Protein AF-A0A4Y2BQG8-F1 (afdb_monomer_lite)

Sequence (155 aa):
MKEIEHTIVYLDLRNIGIGNIEILVNQFVYLKDYLEKNNINQNCEATMKLSVEEKWLKFFADTKHIDQKSCPTKLCEYEFAIPAHNANVERIFSLMSTQWSDERNRLSVETTEAILICRYNFKMTCAQFYNYLKEENDIIKKVKSPLKYDWAKRD

Radius of gyration: 23.07 Å; chains: 1; bounding box: 56×39×55 Å

Secondary structure (DSSP, 8-state):
-HHHHHHHHHHHHTT-----HHHHHHHHHHHHHHHHHHHHHS-HHHHHTS-HHHHHHHHHHH---GGGTHHHHHHHHHHHHS-SSTHHHHHHHHHHHHHSBTTB----HHHHHHHHHHHHH--S-HHHHHHHHHH-HHHHHHHHSGGGGGGGG--

pLDDT: mean 79.95, std 9.47, range [47.41, 90.69]

InterPro domains:
  IPR012337 Ribonuclease H-like superfamily [SSF53098] (75-124)

Foldseek 3Di:
DVVVVVVCVVCVVVVLCQDDPVLVVQLVVVVVVVVVVCCVPDPNVVVVPDDPVRNVVVVVVVDDDCSNCVNVVSVCVVVVVDPPDCVLVVVLVVLLCVQDDPVDDPDDPVRSVVVSVCCSPPVDDPVVVVVVCVVPVVVVCVVVDPVVCVVVVPD

Organism: Araneus ventricosus (NCBI:txid182803)

Structure (mmCIF, N/CA/C/O backbone):
data_AF-A0A4Y2BQG8-F1
#
_entry.id   AF-A0A4Y2BQG8-F1
#
loop_
_atom_site.group_PDB
_atom_site.id
_atom_site.type_symbol
_atom_site.label_atom_id
_atom_site.label_alt_id
_atom_site.label_comp_id
_atom_site.label_asym_id
_atom_site.label_entity_id
_atom_site.label_seq_id
_atom_site.pdbx_PDB_ins_code
_atom_site.Cartn_x
_atom_site.Cartn_y
_atom_site.Cartn_z
_atom_site.occupancy
_atom_site.B_iso_or_equiv
_atom_site.auth_seq_id
_atom_site.auth_comp_id
_atom_site.auth_asym_id
_atom_site.auth_atom_id
_atom_site.pdbx_PDB_model_num
ATOM 1 N N . MET A 1 1 ? 22.500 -15.851 -13.443 1.00 60.12 1 MET A N 1
ATOM 2 C CA . MET A 1 1 ? 21.461 -16.491 -14.283 1.00 60.12 1 MET A CA 1
ATOM 3 C C . MET A 1 1 ? 20.656 -17.504 -13.470 1.00 60.12 1 MET A C 1
ATOM 5 O O . MET A 1 1 ? 19.482 -17.242 -13.267 1.00 60.12 1 MET A O 1
ATOM 9 N N . LYS A 1 2 ? 21.281 -18.530 -12.864 1.00 66.00 2 LYS A N 1
ATOM 10 C CA . LYS A 1 2 ? 20.600 -19.518 -11.990 1.00 66.00 2 LYS A CA 1
ATOM 11 C C . LYS A 1 2 ? 19.734 -18.928 -10.860 1.00 66.00 2 LYS A C 1
ATOM 13 O O . LYS A 1 2 ? 18.628 -19.391 -10.628 1.00 66.00 2 LYS A O 1
ATOM 18 N N . GLU A 1 3 ? 20.201 -17.882 -10.175 1.00 71.38 3 GLU A N 1
ATOM 19 C CA . GLU A 1 3 ? 19.431 -17.232 -9.093 1.00 71.38 3 GLU A CA 1
ATOM 20 C C . GLU A 1 3 ? 18.154 -16.533 -9.595 1.00 71.38 3 GLU A C 1
ATOM 22 O O . GLU A 1 3 ? 17.120 -16.546 -8.927 1.00 71.38 3 GLU A O 1
ATOM 27 N N . ILE A 1 4 ? 18.207 -15.967 -10.805 1.00 71.25 4 ILE A N 1
ATOM 28 C CA . ILE A 1 4 ? 17.064 -15.304 -11.444 1.00 71.25 4 ILE A CA 1
ATOM 29 C C . ILE A 1 4 ? 16.039 -16.360 -11.863 1.00 71.25 4 ILE A C 1
ATOM 31 O O . ILE A 1 4 ? 14.855 -16.198 -11.597 1.00 71.25 4 ILE A O 1
ATOM 35 N N . GLU A 1 5 ? 16.494 -17.476 -12.435 1.00 73.69 5 GLU A N 1
ATOM 36 C CA . GLU A 1 5 ? 15.633 -18.613 -12.781 1.00 73.69 5 GLU A CA 1
ATOM 37 C C . GLU A 1 5 ? 14.917 -19.178 -11.547 1.00 73.69 5 GLU A C 1
ATOM 39 O O . GLU A 1 5 ? 13.709 -19.387 -11.584 1.00 73.69 5 GLU A O 1
ATOM 44 N N . HIS A 1 6 ? 15.624 -19.347 -10.425 1.00 80.50 6 HIS A N 1
ATOM 45 C CA . HIS A 1 6 ? 15.015 -19.793 -9.166 1.00 80.50 6 HIS A CA 1
ATOM 46 C C . HIS A 1 6 ? 13.946 -18.818 -8.659 1.00 80.50 6 HIS A C 1
ATOM 48 O O . HIS A 1 6 ? 12.900 -19.244 -8.172 1.00 80.50 6 HIS A O 1
ATOM 54 N N . THR A 1 7 ? 14.193 -17.513 -8.790 1.00 78.31 7 THR A N 1
ATOM 55 C CA . THR A 1 7 ? 13.241 -16.471 -8.383 1.00 78.31 7 THR A CA 1
ATOM 56 C C . THR A 1 7 ? 11.993 -16.481 -9.263 1.00 78.31 7 THR A C 1
ATOM 58 O O . THR A 1 7 ? 10.883 -16.373 -8.751 1.00 78.31 7 THR A O 1
ATOM 61 N N . ILE A 1 8 ? 12.152 -16.671 -10.573 1.00 77.06 8 ILE A N 1
ATOM 62 C CA . ILE A 1 8 ? 11.026 -16.768 -11.511 1.00 77.06 8 ILE A CA 1
ATOM 63 C C . ILE A 1 8 ? 10.178 -18.001 -11.194 1.00 77.06 8 ILE A C 1
ATOM 65 O O . ILE A 1 8 ? 8.973 -17.869 -11.005 1.00 77.06 8 ILE A O 1
ATOM 69 N N . VAL A 1 9 ? 10.808 -19.167 -11.016 1.00 81.31 9 VAL A N 1
ATOM 70 C CA . VAL A 1 9 ? 10.106 -20.400 -10.619 1.00 81.31 9 VAL A CA 1
ATOM 71 C C . VAL A 1 9 ? 9.351 -20.206 -9.302 1.00 81.31 9 VAL A C 1
ATOM 73 O O . VAL A 1 9 ? 8.205 -20.629 -9.169 1.00 81.31 9 VAL A O 1
ATOM 76 N N . TYR A 1 10 ? 9.966 -19.537 -8.326 1.00 83.44 10 TYR A N 1
ATOM 77 C CA . TYR A 1 10 ? 9.323 -19.229 -7.050 1.00 83.44 10 TYR A CA 1
ATOM 78 C C . TYR A 1 10 ? 8.078 -18.338 -7.204 1.00 83.44 10 TYR A C 1
ATOM 80 O O . TYR A 1 10 ? 7.078 -18.555 -6.518 1.00 83.44 10 TYR A O 1
ATOM 88 N N . LEU A 1 11 ? 8.121 -17.347 -8.096 1.00 83.00 11 LEU A N 1
ATOM 89 C CA . LEU A 1 11 ? 7.011 -16.421 -8.336 1.00 83.00 11 LEU A CA 1
ATOM 90 C C . LEU A 1 11 ? 5.882 -17.085 -9.138 1.00 83.00 11 LEU A C 1
ATOM 92 O O . LEU A 1 11 ? 4.711 -16.918 -8.786 1.00 83.00 11 LEU A O 1
ATOM 96 N N . ASP A 1 12 ? 6.222 -17.938 -10.104 1.00 82.69 12 ASP A N 1
ATOM 97 C CA . ASP A 1 12 ? 5.254 -18.753 -10.845 1.00 82.69 12 ASP A CA 1
ATOM 98 C C . ASP A 1 12 ? 4.490 -19.712 -9.924 1.00 82.69 12 ASP A C 1
ATOM 100 O O . ASP A 1 12 ? 3.265 -19.817 -10.015 1.00 82.69 12 ASP A O 1
ATOM 104 N N . LEU A 1 13 ? 5.173 -20.345 -8.960 1.00 85.00 13 LEU A N 1
ATOM 105 C CA . LEU A 1 13 ? 4.527 -21.185 -7.941 1.00 85.00 13 LEU A CA 1
ATOM 106 C C . LEU A 1 13 ? 3.498 -20.421 -7.093 1.00 85.00 13 LEU A C 1
ATOM 108 O O . LEU A 1 13 ? 2.570 -21.025 -6.555 1.00 85.00 13 LEU A O 1
ATOM 112 N N . ARG A 1 14 ? 3.643 -19.098 -6.965 1.00 82.81 14 ARG A N 1
ATOM 113 C CA . ARG A 1 14 ? 2.705 -18.218 -6.248 1.00 82.81 14 ARG A CA 1
ATOM 114 C C . ARG A 1 14 ? 1.669 -17.573 -7.164 1.00 82.81 14 ARG A C 1
ATOM 116 O O . ARG A 1 14 ? 0.964 -16.665 -6.732 1.00 82.81 14 ARG A O 1
ATOM 123 N N . ASN A 1 15 ? 1.559 -18.051 -8.404 1.00 81.88 15 ASN A N 1
ATOM 124 C CA . ASN A 1 15 ? 0.659 -17.528 -9.427 1.00 81.88 15 ASN A CA 1
ATOM 125 C C . ASN A 1 15 ? 0.932 -16.051 -9.780 1.00 81.88 15 ASN A C 1
ATOM 127 O O . ASN A 1 15 ? 0.064 -15.344 -10.296 1.00 81.88 15 ASN A O 1
ATOM 131 N N . ILE A 1 16 ? 2.153 -15.575 -9.517 1.00 78.38 16 ILE A N 1
ATOM 132 C CA . ILE A 1 16 ? 2.631 -14.261 -9.940 1.00 78.38 16 ILE A CA 1
ATOM 133 C C . ILE A 1 16 ? 3.267 -14.494 -11.301 1.00 78.38 16 ILE A C 1
ATOM 135 O O . ILE A 1 16 ? 4.471 -14.683 -11.407 1.00 78.38 16 ILE A O 1
ATOM 139 N N . GLY A 1 17 ? 2.423 -14.557 -12.335 1.00 74.06 17 GLY A N 1
ATOM 140 C CA . GLY A 1 17 ? 2.842 -14.874 -13.701 1.00 74.06 17 GLY A CA 1
ATOM 141 C C . GLY A 1 17 ? 3.716 -13.774 -14.295 1.00 74.06 17 GLY A C 1
ATOM 142 O O . GLY A 1 17 ? 3.234 -12.901 -15.031 1.00 74.06 17 GLY A O 1
ATOM 143 N N . ILE A 1 18 ? 4.995 -13.783 -13.948 1.00 71.06 18 ILE A N 1
ATOM 144 C CA . ILE A 1 18 ? 6.028 -13.008 -14.618 1.00 71.06 18 ILE A CA 1
ATOM 145 C C . ILE A 1 18 ? 6.240 -13.734 -15.939 1.00 71.06 18 ILE A C 1
ATOM 147 O O . ILE A 1 18 ? 6.506 -14.926 -15.947 1.00 71.06 18 ILE A O 1
ATOM 151 N N . GLY A 1 19 ? 5.984 -13.056 -17.059 1.00 65.31 19 GLY A N 1
ATOM 152 C CA . GLY A 1 19 ? 6.030 -13.689 -18.378 1.00 65.31 19 GLY A CA 1
ATOM 153 C C . GLY A 1 19 ? 7.392 -14.321 -18.702 1.00 65.31 19 GLY A C 1
ATOM 154 O O . GLY A 1 19 ? 8.316 -14.318 -17.895 1.00 65.31 19 GLY A O 1
ATOM 155 N N . ASN A 1 20 ? 7.533 -14.826 -19.929 1.00 73.19 20 ASN A N 1
ATOM 156 C CA . ASN A 1 20 ? 8.782 -15.419 -20.419 1.00 73.19 20 ASN A CA 1
ATOM 157 C C . ASN A 1 20 ? 10.015 -14.553 -20.059 1.00 73.19 20 ASN A C 1
ATOM 159 O O . ASN A 1 20 ? 9.967 -13.327 -20.178 1.00 73.19 20 ASN A O 1
ATOM 163 N N . ILE A 1 21 ? 11.117 -15.201 -19.659 1.00 76.88 21 ILE A N 1
ATOM 164 C CA . ILE A 1 21 ? 12.421 -14.602 -19.320 1.00 76.88 21 ILE A CA 1
ATOM 165 C C . ILE A 1 21 ? 12.834 -13.528 -20.335 1.00 76.88 21 ILE A C 1
ATOM 167 O O . ILE A 1 21 ? 13.357 -12.487 -19.951 1.00 76.88 21 ILE A O 1
ATOM 171 N N . GLU A 1 22 ? 12.563 -13.745 -21.620 1.00 81.25 22 GLU A N 1
ATOM 172 C CA . GLU A 1 22 ? 12.857 -12.776 -22.678 1.00 81.25 22 GLU A CA 1
ATOM 173 C C . GLU A 1 22 ? 12.140 -11.429 -22.475 1.00 81.25 22 GLU A C 1
ATOM 175 O O . GLU A 1 22 ? 12.756 -10.367 -22.561 1.00 81.25 22 GLU A O 1
ATOM 180 N N . ILE A 1 23 ? 10.850 -11.462 -22.129 1.00 82.00 23 ILE A N 1
ATOM 181 C CA . ILE A 1 23 ? 10.051 -10.263 -21.842 1.00 82.00 23 ILE A CA 1
ATOM 182 C C . ILE A 1 23 ? 10.615 -9.554 -20.611 1.00 82.00 23 ILE A C 1
ATOM 184 O O . ILE A 1 23 ? 10.793 -8.337 -20.626 1.00 82.00 23 ILE A O 1
ATOM 188 N N . LEU A 1 24 ? 10.939 -10.319 -19.565 1.00 82.44 24 LEU A N 1
ATOM 189 C CA . LEU A 1 24 ? 11.516 -9.787 -18.334 1.00 82.44 24 LEU A CA 1
ATOM 190 C C . LEU A 1 24 ? 12.829 -9.044 -18.613 1.00 82.44 24 LEU A C 1
ATOM 192 O O . LEU A 1 24 ? 12.993 -7.900 -18.191 1.00 82.44 24 LEU A O 1
ATOM 196 N N . VAL A 1 25 ? 13.744 -9.671 -19.356 1.00 84.94 25 VAL A N 1
ATOM 197 C CA . VAL A 1 25 ? 15.038 -9.079 -19.716 1.00 84.94 25 VAL A CA 1
ATOM 198 C C . VAL A 1 25 ? 14.842 -7.802 -20.531 1.00 84.94 25 VAL A C 1
ATOM 200 O O . VAL A 1 25 ? 15.445 -6.783 -20.199 1.00 84.94 25 VAL A O 1
ATOM 203 N N . ASN A 1 26 ? 13.959 -7.811 -21.532 1.00 88.12 26 ASN A N 1
ATOM 204 C CA . ASN A 1 26 ? 13.685 -6.629 -22.354 1.00 88.12 26 ASN A CA 1
ATOM 205 C C . ASN A 1 26 ? 13.142 -5.454 -21.525 1.00 88.12 26 ASN A C 1
ATOM 207 O O . ASN A 1 26 ? 13.584 -4.316 -21.691 1.00 88.12 26 ASN A O 1
ATOM 211 N N . GLN A 1 27 ? 12.226 -5.721 -20.593 1.00 88.44 27 GLN A N 1
ATOM 212 C CA . GLN A 1 27 ? 11.685 -4.689 -19.705 1.00 88.44 27 GLN A CA 1
ATOM 213 C C . GLN A 1 27 ? 12.730 -4.168 -18.711 1.00 88.44 27 GLN A C 1
ATOM 215 O O . GLN A 1 27 ? 12.761 -2.971 -18.425 1.00 88.44 27 GLN A O 1
ATOM 220 N N . PHE A 1 28 ? 13.632 -5.024 -18.221 1.00 87.19 28 PHE A N 1
ATOM 221 C CA . PHE A 1 28 ? 14.751 -4.584 -17.384 1.00 87.19 28 PHE A CA 1
ATOM 222 C C . PHE A 1 28 ? 15.755 -3.718 -18.143 1.00 87.19 28 PHE A C 1
ATOM 224 O O . PHE A 1 28 ? 16.232 -2.727 -17.591 1.00 87.19 28 PHE A O 1
ATOM 231 N N . VAL A 1 29 ? 16.062 -4.055 -19.399 1.00 89.31 29 VAL A N 1
ATOM 232 C CA . VAL A 1 29 ? 16.901 -3.210 -20.261 1.00 89.31 29 VAL A CA 1
ATOM 233 C C . VAL A 1 29 ? 16.245 -1.843 -20.444 1.00 89.31 29 VAL A C 1
ATOM 235 O O . VAL A 1 29 ? 16.892 -0.823 -20.226 1.00 89.31 29 VAL A O 1
ATOM 238 N N . TYR A 1 30 ? 14.940 -1.808 -20.722 1.00 90.19 30 TYR A N 1
ATOM 239 C CA . TYR A 1 30 ? 14.195 -0.554 -20.825 1.00 90.19 30 TYR A CA 1
ATOM 240 C C . TYR A 1 30 ? 14.246 0.275 -19.533 1.00 90.19 30 TYR A C 1
ATOM 242 O O . TYR A 1 30 ? 14.498 1.480 -19.578 1.00 90.19 30 TYR A O 1
ATOM 250 N N . LEU A 1 31 ? 14.035 -0.359 -18.375 1.00 88.56 31 LEU A N 1
ATOM 251 C CA . LEU A 1 31 ? 14.140 0.301 -17.075 1.00 88.56 31 LEU A CA 1
ATOM 252 C C . LEU A 1 31 ? 15.540 0.890 -16.864 1.00 88.56 31 LEU A C 1
ATOM 254 O O . LEU A 1 31 ? 15.666 2.030 -16.420 1.00 88.56 31 LEU A O 1
ATOM 258 N N . LYS A 1 32 ? 16.591 0.139 -17.203 1.00 88.50 32 LYS A N 1
ATOM 259 C CA . LYS A 1 32 ? 17.974 0.609 -17.101 1.00 88.50 32 LYS A CA 1
ATOM 260 C C . LYS A 1 32 ? 18.204 1.843 -17.977 1.00 88.50 32 LYS A C 1
ATOM 262 O O . LYS A 1 32 ? 18.659 2.863 -17.465 1.00 88.50 32 LYS A O 1
ATOM 267 N N . ASP A 1 33 ? 17.803 1.788 -19.245 1.00 89.31 33 ASP A N 1
ATOM 268 C CA . ASP A 1 33 ? 17.913 2.916 -20.176 1.00 89.31 33 ASP A CA 1
ATOM 269 C C . ASP A 1 33 ? 17.133 4.142 -19.681 1.00 89.31 33 ASP A C 1
ATOM 271 O O . ASP A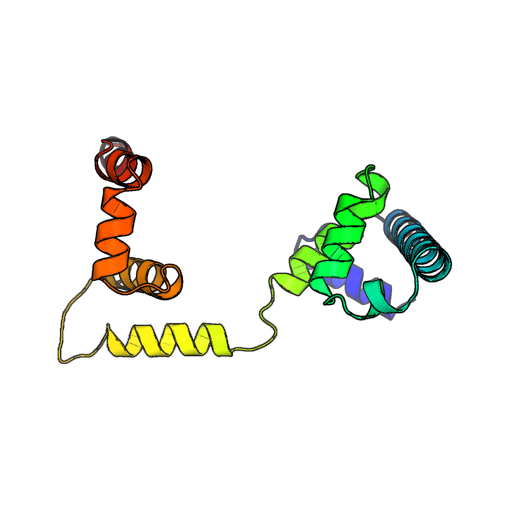 1 33 ? 17.579 5.283 -19.817 1.00 89.31 33 ASP A O 1
ATOM 275 N N . TYR A 1 34 ? 15.950 3.923 -19.102 1.00 87.75 34 TYR A N 1
ATOM 276 C CA . TYR A 1 34 ? 15.138 4.978 -18.504 1.00 87.75 34 TYR A CA 1
ATOM 277 C C . TYR A 1 34 ? 15.857 5.643 -17.323 1.00 87.75 34 TYR A C 1
ATOM 279 O O . TYR A 1 34 ? 15.879 6.874 -17.232 1.00 87.75 34 TYR A O 1
ATOM 287 N N . LEU A 1 35 ? 16.460 4.854 -16.430 1.00 84.69 35 LEU A N 1
ATOM 288 C CA . LEU A 1 35 ? 17.202 5.371 -15.279 1.00 84.69 35 LEU A CA 1
ATOM 289 C C . LEU A 1 35 ? 18.442 6.155 -15.720 1.00 84.69 35 LEU A C 1
ATOM 291 O O . LEU A 1 35 ? 18.688 7.245 -15.206 1.00 84.69 35 LEU A O 1
ATOM 295 N N . GLU A 1 36 ? 19.182 5.655 -16.709 1.00 84.62 36 GLU A N 1
ATOM 296 C CA . GLU A 1 36 ? 20.345 6.346 -17.273 1.00 84.62 36 GLU A CA 1
ATOM 297 C C . GLU A 1 36 ? 19.952 7.690 -17.904 1.00 84.62 36 GLU A C 1
ATOM 299 O O . GLU A 1 36 ? 20.553 8.719 -17.592 1.00 84.62 36 GLU A O 1
ATOM 304 N N . LYS A 1 37 ? 18.877 7.729 -18.702 1.00 82.25 37 LYS A N 1
ATOM 305 C CA . LYS A 1 37 ? 18.359 8.975 -19.297 1.00 82.25 37 LYS A CA 1
ATOM 306 C C . LYS A 1 37 ? 17.899 9.986 -18.246 1.00 82.25 37 LYS A C 1
ATOM 308 O O . LYS A 1 37 ? 18.145 11.181 -18.400 1.00 82.25 37 LYS A O 1
ATOM 313 N N . ASN A 1 38 ? 17.241 9.533 -17.179 1.00 74.94 38 ASN A N 1
ATOM 314 C CA . ASN A 1 38 ? 16.799 10.420 -16.099 1.00 74.94 38 ASN A CA 1
ATOM 315 C C . ASN A 1 38 ? 17.968 10.957 -15.265 1.00 74.94 38 ASN A C 1
ATOM 317 O O . ASN A 1 38 ? 17.924 12.114 -14.854 1.00 74.94 38 ASN A O 1
ATOM 321 N N . ASN A 1 39 ? 19.023 10.165 -15.064 1.00 69.00 39 ASN A N 1
ATOM 322 C CA . ASN A 1 39 ? 20.233 10.614 -14.370 1.00 69.00 39 ASN A CA 1
ATOM 323 C C . ASN A 1 39 ? 21.021 11.670 -15.164 1.00 69.00 39 ASN A C 1
ATOM 325 O O . ASN A 1 39 ? 21.698 12.494 -14.559 1.00 69.00 39 ASN A O 1
ATOM 329 N N . ILE A 1 40 ? 20.929 11.661 -16.498 1.00 61.44 40 ILE A N 1
ATOM 330 C CA . ILE A 1 40 ? 21.611 12.627 -17.375 1.00 61.44 40 ILE A CA 1
ATOM 331 C C . ILE A 1 40 ? 20.800 13.929 -17.531 1.00 61.44 40 ILE A C 1
ATOM 333 O O . ILE A 1 40 ? 21.379 15.011 -17.587 1.00 61.44 40 ILE A O 1
ATOM 337 N N . ASN A 1 41 ? 19.466 13.841 -17.595 1.00 58.81 41 ASN A N 1
ATOM 338 C CA . ASN A 1 41 ? 18.601 14.968 -17.977 1.00 58.81 41 ASN A CA 1
ATOM 339 C C . ASN A 1 41 ? 18.019 15.776 -16.802 1.00 58.81 41 ASN A C 1
ATOM 341 O O . ASN A 1 41 ? 17.533 16.887 -17.014 1.00 58.81 41 ASN A O 1
ATOM 345 N N . GLN A 1 42 ? 18.023 15.246 -15.576 1.00 55.69 42 GLN A N 1
ATOM 346 C CA . GLN A 1 42 ? 17.589 15.974 -14.379 1.00 55.69 42 GLN A CA 1
ATOM 347 C C . GLN A 1 42 ? 18.798 16.344 -13.529 1.00 55.69 42 GLN A C 1
ATOM 349 O O . GLN A 1 42 ? 19.634 15.495 -13.237 1.00 55.69 42 GLN A O 1
ATOM 354 N N . ASN A 1 43 ? 18.854 17.613 -13.108 1.00 52.81 43 ASN A N 1
ATOM 355 C CA . ASN A 1 43 ? 19.760 18.090 -12.069 1.00 52.81 43 ASN A CA 1
ATOM 356 C C . ASN A 1 43 ? 19.715 17.085 -10.902 1.00 52.81 43 ASN A C 1
ATOM 358 O O . ASN A 1 43 ? 18.679 16.935 -10.248 1.00 52.81 43 ASN A O 1
ATOM 362 N N . CYS A 1 44 ? 20.803 16.333 -10.739 1.00 55.28 44 CYS A N 1
ATOM 363 C CA . CYS A 1 44 ? 20.893 15.055 -10.026 1.00 55.28 44 CYS A CA 1
ATOM 364 C C . CYS A 1 44 ? 20.398 15.096 -8.568 1.00 55.28 44 CYS A C 1
ATOM 366 O O . CYS A 1 44 ? 20.041 14.066 -7.998 1.00 55.28 44 CYS A O 1
ATOM 368 N N . GLU A 1 45 ? 20.291 16.287 -7.980 1.00 55.94 45 GLU A N 1
ATOM 369 C CA . GLU A 1 45 ? 19.749 16.512 -6.642 1.00 55.94 45 GLU A CA 1
ATOM 370 C C . GLU A 1 45 ? 18.249 16.222 -6.487 1.00 55.94 45 GLU A C 1
ATOM 372 O O . GLU A 1 45 ? 17.832 15.798 -5.409 1.00 55.94 45 GLU A O 1
ATOM 377 N N . ALA A 1 46 ? 17.415 16.465 -7.504 1.00 61.53 46 ALA A N 1
ATOM 378 C CA . ALA A 1 46 ? 15.958 16.358 -7.346 1.00 61.53 46 ALA A CA 1
ATOM 379 C C . ALA A 1 46 ? 15.471 14.898 -7.363 1.00 61.53 46 ALA A C 1
ATOM 381 O O . ALA A 1 46 ? 14.582 14.526 -6.603 1.00 61.53 46 ALA A O 1
ATOM 382 N N . THR A 1 47 ? 16.078 14.051 -8.196 1.00 58.31 47 THR A N 1
ATOM 383 C CA . THR A 1 47 ? 15.766 12.617 -8.310 1.00 58.31 47 THR A CA 1
ATOM 384 C C . THR A 1 47 ? 16.433 11.762 -7.242 1.00 58.31 47 THR A C 1
ATOM 386 O O . THR A 1 47 ? 15.860 10.749 -6.838 1.00 58.31 47 THR A O 1
ATOM 389 N N . MET A 1 48 ? 17.610 12.154 -6.741 1.00 63.38 48 MET A N 1
ATOM 390 C CA . MET A 1 48 ? 18.258 11.449 -5.628 1.00 63.38 48 MET A CA 1
ATOM 391 C C . MET A 1 48 ? 17.475 11.561 -4.316 1.00 63.38 48 MET A C 1
ATOM 393 O O . MET A 1 48 ? 17.516 10.621 -3.525 1.00 63.38 48 MET A O 1
ATOM 397 N N . LYS A 1 49 ? 16.733 12.659 -4.110 1.00 73.25 49 LYS A N 1
ATOM 398 C CA . LYS A 1 49 ? 15.926 12.901 -2.900 1.00 73.25 49 LYS A CA 1
ATOM 399 C C . LYS A 1 49 ? 14.624 12.097 -2.832 1.00 73.25 49 LYS A C 1
ATOM 401 O O . LYS A 1 49 ? 14.032 12.041 -1.761 1.00 73.25 49 LYS A O 1
ATOM 406 N N . LEU A 1 50 ? 14.190 11.487 -3.936 1.00 77.00 50 LEU A N 1
ATOM 407 C CA . LEU A 1 50 ? 12.967 10.685 -3.965 1.00 77.00 50 LEU A CA 1
ATOM 408 C C . LEU A 1 50 ? 13.154 9.351 -3.234 1.00 77.00 50 LEU A C 1
ATOM 410 O O . LEU A 1 50 ? 14.200 8.696 -3.361 1.00 77.00 50 LEU A O 1
ATOM 414 N N . SER A 1 51 ? 12.109 8.923 -2.531 1.00 83.12 51 SER A N 1
ATOM 415 C CA . SER A 1 51 ? 12.011 7.587 -1.952 1.00 83.12 51 SER A CA 1
ATOM 416 C C . SER A 1 51 ? 12.016 6.507 -3.047 1.00 83.12 51 SER A C 1
ATOM 418 O O . SER A 1 51 ? 11.856 6.787 -4.241 1.00 83.12 51 SER A O 1
ATOM 420 N N . VAL A 1 52 ? 12.245 5.246 -2.670 1.00 81.94 52 VAL A N 1
ATOM 421 C CA . VAL A 1 52 ? 12.240 4.130 -3.636 1.00 81.94 52 VAL A CA 1
ATOM 422 C C . VAL A 1 52 ? 10.853 3.977 -4.268 1.00 81.94 52 VAL A C 1
ATOM 424 O O . VAL A 1 52 ? 10.741 3.773 -5.475 1.00 81.94 52 VAL A O 1
ATOM 427 N N . GLU A 1 53 ? 9.802 4.152 -3.473 1.00 83.88 53 GLU A N 1
ATOM 428 C CA . GLU A 1 53 ? 8.404 4.117 -3.899 1.00 83.88 53 GLU A CA 1
ATOM 429 C C . GLU A 1 53 ? 8.112 5.223 -4.919 1.00 83.88 53 GLU A C 1
ATOM 431 O O . GLU A 1 53 ? 7.560 4.959 -5.986 1.00 83.88 53 GLU A O 1
ATOM 436 N N . GLU A 1 54 ? 8.546 6.455 -4.643 1.00 85.25 54 GLU A N 1
ATOM 437 C CA . GLU A 1 54 ? 8.366 7.595 -5.547 1.00 85.25 54 GLU A CA 1
ATOM 438 C C . GLU A 1 54 ? 9.082 7.393 -6.890 1.00 85.25 54 GLU A C 1
ATOM 440 O O . GLU A 1 54 ? 8.557 7.765 -7.942 1.00 85.25 54 GLU A O 1
ATOM 445 N N . LYS A 1 55 ? 10.258 6.754 -6.882 1.00 85.81 55 LYS A N 1
ATOM 446 C CA . LYS A 1 55 ? 10.998 6.413 -8.108 1.00 85.81 55 LYS A CA 1
ATOM 447 C C . LYS A 1 55 ? 10.234 5.410 -8.972 1.00 85.81 55 LYS A C 1
ATOM 449 O O . LYS A 1 55 ? 10.133 5.614 -10.184 1.00 85.81 55 LYS A O 1
ATOM 454 N N . TRP A 1 56 ? 9.664 4.370 -8.363 1.00 89.25 56 TRP A N 1
ATOM 455 C CA . TRP A 1 56 ? 8.823 3.400 -9.067 1.00 89.25 56 TRP A CA 1
ATOM 456 C C . TRP A 1 56 ? 7.542 4.035 -9.607 1.00 89.25 56 TRP A C 1
ATOM 458 O O . TRP A 1 56 ? 7.216 3.842 -10.777 1.00 89.25 56 TRP A O 1
ATOM 468 N N . LEU A 1 57 ? 6.858 4.855 -8.802 1.00 88.62 57 LEU A N 1
ATOM 469 C CA . LEU A 1 57 ? 5.660 5.580 -9.233 1.00 88.62 57 LEU A CA 1
ATOM 470 C C . LEU A 1 57 ? 5.944 6.476 -10.440 1.00 88.62 57 LEU A C 1
ATOM 472 O O . LEU A 1 57 ? 5.178 6.465 -11.403 1.00 88.62 57 LEU A O 1
ATOM 476 N N . LYS A 1 58 ? 7.069 7.198 -10.427 1.00 87.25 58 LYS A N 1
ATOM 477 C CA . LYS A 1 58 ? 7.495 8.027 -11.557 1.00 87.25 58 LYS A CA 1
ATOM 478 C C . LYS A 1 58 ? 7.749 7.190 -12.810 1.00 87.25 58 LYS A C 1
ATOM 480 O O . LYS A 1 58 ? 7.202 7.499 -13.862 1.00 87.25 58 LYS A O 1
ATOM 485 N N . PHE A 1 59 ? 8.505 6.096 -12.694 1.00 88.62 59 PHE A N 1
ATOM 486 C CA . PHE A 1 59 ? 8.731 5.173 -13.812 1.00 88.62 59 PHE A CA 1
ATOM 487 C C . PHE A 1 59 ? 7.415 4.641 -14.399 1.00 88.62 59 PHE A C 1
ATOM 489 O O . PHE A 1 59 ? 7.237 4.634 -15.619 1.00 88.62 59 PHE A O 1
ATOM 496 N N . PHE A 1 60 ? 6.469 4.231 -13.552 1.00 89.81 60 PHE A N 1
ATOM 497 C CA . PHE A 1 60 ? 5.181 3.708 -14.006 1.00 89.81 60 PHE A CA 1
ATOM 498 C C . PHE A 1 60 ? 4.274 4.770 -14.630 1.00 89.81 60 PHE A C 1
ATOM 500 O O . PHE A 1 60 ? 3.492 4.423 -15.521 1.00 89.81 60 PHE A O 1
ATOM 507 N N . ALA A 1 61 ? 4.371 6.024 -14.183 1.00 87.94 61 ALA A N 1
ATOM 508 C CA . ALA A 1 61 ? 3.655 7.156 -14.760 1.00 87.94 61 ALA A CA 1
ATOM 509 C C . ALA A 1 61 ? 4.229 7.557 -16.129 1.00 87.94 61 ALA A C 1
ATOM 511 O O . ALA A 1 61 ? 3.472 7.759 -17.079 1.00 87.94 61 ALA A O 1
ATOM 512 N N . ASP A 1 62 ? 5.557 7.604 -16.247 1.00 87.62 62 ASP A N 1
ATOM 513 C CA . ASP A 1 62 ? 6.251 8.016 -17.471 1.00 87.62 62 ASP A CA 1
ATOM 514 C C . ASP A 1 62 ? 6.205 6.922 -18.558 1.00 87.62 62 ASP A C 1
ATOM 516 O O . ASP A 1 62 ? 6.191 7.215 -19.759 1.00 87.62 62 ASP A O 1
ATOM 520 N N . THR A 1 63 ? 6.110 5.649 -18.158 1.00 86.88 63 THR A N 1
ATOM 521 C CA . THR A 1 63 ? 6.027 4.505 -19.078 1.00 86.88 63 THR A CA 1
ATOM 522 C C . THR A 1 63 ? 4.588 4.257 -19.539 1.00 86.88 63 THR A C 1
ATOM 524 O O . THR A 1 63 ? 3.748 3.727 -18.803 1.00 86.88 63 THR A O 1
ATOM 527 N N . LYS A 1 64 ? 4.299 4.604 -20.800 1.00 83.19 64 LYS A N 1
ATOM 528 C CA . LYS A 1 64 ? 2.950 4.508 -21.391 1.00 83.19 64 LYS A CA 1
ATOM 529 C C . LYS A 1 64 ? 2.558 3.094 -21.820 1.00 83.19 64 LYS A C 1
ATOM 531 O O . LYS A 1 64 ? 1.394 2.725 -21.688 1.00 83.19 64 LYS A O 1
ATOM 536 N N . HIS A 1 65 ? 3.500 2.307 -22.336 1.00 84.50 65 HIS A N 1
ATOM 537 C CA . HIS A 1 65 ? 3.202 0.983 -22.882 1.00 84.50 65 HIS A CA 1
ATOM 538 C C . HIS A 1 65 ? 3.241 -0.085 -21.790 1.00 84.50 65 HIS A C 1
ATOM 540 O O . HIS A 1 65 ? 4.223 -0.208 -21.060 1.00 84.50 65 HIS A O 1
ATOM 546 N N . ILE A 1 66 ? 2.177 -0.886 -21.695 1.00 78.38 66 ILE A N 1
ATOM 547 C CA . ILE A 1 66 ? 2.082 -1.950 -20.689 1.00 78.38 66 ILE A CA 1
ATOM 548 C C . ILE A 1 66 ? 3.148 -3.030 -20.891 1.00 78.38 66 ILE A C 1
ATOM 550 O O . ILE A 1 66 ? 3.718 -3.516 -19.917 1.00 78.38 66 ILE A O 1
ATOM 554 N N . ASP A 1 67 ? 3.514 -3.304 -22.143 1.00 81.69 67 ASP A N 1
ATOM 555 C CA . ASP A 1 67 ? 4.541 -4.286 -22.511 1.00 81.69 67 ASP A CA 1
ATOM 556 C C . ASP A 1 67 ? 5.951 -3.895 -22.049 1.00 81.69 67 ASP A C 1
ATOM 558 O O . ASP A 1 67 ? 6.851 -4.728 -22.063 1.00 81.69 67 ASP A O 1
ATOM 562 N N . GLN A 1 68 ? 6.150 -2.642 -21.626 1.00 82.00 68 GLN A N 1
ATOM 563 C CA . GLN A 1 68 ? 7.422 -2.132 -21.107 1.00 82.00 68 GLN A CA 1
ATOM 564 C C . GLN A 1 68 ? 7.498 -2.165 -19.573 1.00 82.00 68 GLN A C 1
ATOM 566 O O . GLN A 1 68 ? 8.590 -2.041 -19.023 1.00 82.00 68 GLN A O 1
ATOM 571 N N . LYS A 1 69 ? 6.364 -2.332 -18.875 1.00 84.69 69 LYS A N 1
ATOM 572 C CA . LYS A 1 69 ? 6.302 -2.264 -17.403 1.00 84.69 69 LYS A CA 1
ATOM 573 C C . LYS A 1 69 ? 5.592 -3.428 -16.718 1.00 84.69 69 LYS A C 1
ATOM 575 O O . LYS A 1 69 ? 5.627 -3.498 -15.496 1.00 84.69 69 LYS A O 1
ATOM 580 N N . SER A 1 70 ? 4.962 -4.337 -17.458 1.00 87.31 70 SER A N 1
ATOM 581 C CA . SER A 1 70 ? 4.091 -5.367 -16.882 1.00 87.31 70 SER A CA 1
ATOM 582 C C . SER A 1 70 ? 4.786 -6.292 -15.875 1.00 87.31 70 SER A C 1
ATOM 584 O O . SER A 1 70 ? 4.180 -6.633 -14.862 1.00 87.31 70 SER A O 1
ATOM 586 N N . CYS A 1 71 ? 6.044 -6.675 -16.097 1.00 86.31 71 CYS A N 1
ATOM 587 C CA . CYS A 1 71 ? 6.813 -7.495 -15.162 1.00 86.31 71 CYS A CA 1
ATOM 588 C C . CYS A 1 71 ? 7.314 -6.689 -13.948 1.00 86.31 71 CYS A C 1
ATOM 590 O O . CYS A 1 71 ? 7.029 -7.120 -12.829 1.00 86.31 71 CYS A O 1
ATOM 592 N N . PRO A 1 72 ? 7.984 -5.522 -14.099 1.00 86.94 72 PRO A N 1
ATOM 593 C CA . PRO A 1 72 ? 8.337 -4.668 -12.967 1.00 86.94 72 PRO A CA 1
ATOM 594 C C . PRO A 1 72 ? 7.138 -4.276 -12.102 1.00 86.94 72 PRO A C 1
ATOM 596 O O . PRO A 1 72 ? 7.255 -4.280 -10.884 1.00 86.94 72 PRO A O 1
ATOM 599 N N . THR A 1 73 ? 5.973 -4.000 -12.698 1.00 88.12 73 THR A N 1
ATOM 600 C CA . THR A 1 73 ? 4.753 -3.701 -11.937 1.00 88.12 73 THR A CA 1
ATOM 601 C C . THR A 1 73 ? 4.367 -4.865 -11.029 1.00 88.12 73 THR A C 1
ATOM 603 O O . THR A 1 73 ? 4.236 -4.653 -9.829 1.00 88.12 73 THR A O 1
ATOM 606 N N . LYS A 1 74 ? 4.286 -6.097 -11.550 1.00 86.88 74 LYS A N 1
ATOM 607 C CA . LYS A 1 74 ? 3.961 -7.286 -10.737 1.00 86.88 74 LYS A CA 1
ATOM 608 C C . LYS A 1 74 ? 4.983 -7.543 -9.628 1.00 86.88 74 LYS A C 1
ATOM 610 O O . LYS A 1 74 ? 4.612 -7.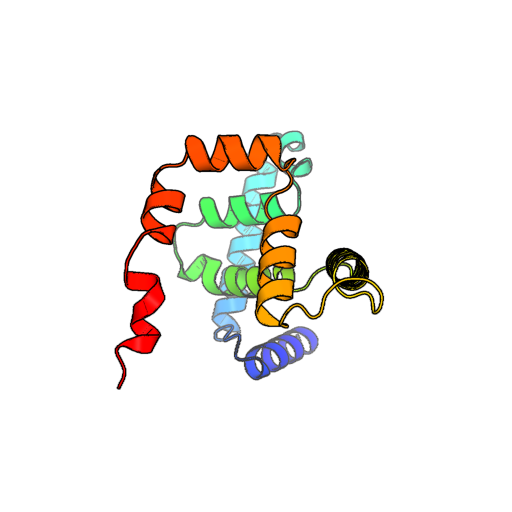932 -8.526 1.00 86.88 74 LYS A O 1
ATOM 615 N N . LEU A 1 75 ? 6.267 -7.329 -9.920 1.00 85.88 75 LEU A N 1
ATOM 616 C CA . LEU A 1 75 ? 7.344 -7.476 -8.939 1.00 85.88 75 LEU A CA 1
ATOM 617 C C . LEU A 1 75 ? 7.220 -6.451 -7.812 1.00 85.88 75 LEU A C 1
ATOM 619 O O . LEU A 1 75 ? 7.279 -6.822 -6.645 1.00 85.88 75 LEU A O 1
ATOM 623 N N . CYS A 1 76 ? 7.011 -5.180 -8.154 1.00 87.75 76 CYS A N 1
ATOM 624 C CA . CYS A 1 76 ? 6.805 -4.126 -7.170 1.00 87.75 76 CYS A CA 1
ATOM 625 C C . CYS A 1 76 ? 5.535 -4.359 -6.352 1.00 87.75 76 CYS A C 1
ATOM 627 O O . CYS A 1 76 ? 5.579 -4.230 -5.137 1.00 87.75 76 CYS A O 1
ATOM 629 N N . GLU A 1 77 ? 4.420 -4.728 -6.984 1.00 86.44 77 GLU A N 1
ATOM 630 C CA . GLU A 1 77 ? 3.173 -5.055 -6.283 1.00 86.44 77 GLU A CA 1
ATOM 631 C C . GLU A 1 77 ? 3.381 -6.172 -5.260 1.00 86.44 77 GLU A C 1
ATOM 633 O O . GLU A 1 77 ? 2.935 -6.047 -4.123 1.00 86.44 77 GLU A O 1
ATOM 638 N N . TYR A 1 78 ? 4.088 -7.238 -5.642 1.00 86.19 78 TYR A N 1
ATOM 639 C CA . TYR A 1 78 ? 4.386 -8.338 -4.734 1.00 86.19 78 TYR A CA 1
ATOM 640 C C . TYR A 1 78 ? 5.309 -7.916 -3.587 1.00 86.19 78 TYR A C 1
ATOM 642 O O . TYR A 1 78 ? 4.992 -8.169 -2.428 1.00 86.19 78 TYR A O 1
ATOM 650 N N . GLU A 1 79 ? 6.424 -7.254 -3.896 1.00 84.75 79 GLU A N 1
ATOM 651 C CA . GLU A 1 79 ? 7.407 -6.847 -2.890 1.00 84.75 79 GLU A CA 1
ATOM 652 C C . GLU A 1 79 ? 6.804 -5.847 -1.895 1.00 84.75 79 GLU A C 1
ATOM 654 O O . GLU A 1 79 ? 6.926 -6.019 -0.686 1.00 84.75 79 GLU A O 1
ATOM 659 N N . PHE A 1 80 ? 6.072 -4.841 -2.383 1.00 83.00 80 PHE A N 1
ATOM 660 C CA . PHE A 1 80 ? 5.437 -3.835 -1.528 1.00 83.00 80 PHE A CA 1
ATOM 661 C C . PHE A 1 80 ? 4.177 -4.341 -0.812 1.00 83.00 80 PHE A C 1
ATOM 663 O O . PHE A 1 80 ? 3.749 -3.723 0.165 1.00 83.00 80 PHE A O 1
ATOM 670 N N . ALA A 1 81 ? 3.585 -5.459 -1.245 1.00 84.31 81 ALA A N 1
ATOM 671 C CA . ALA A 1 81 ? 2.526 -6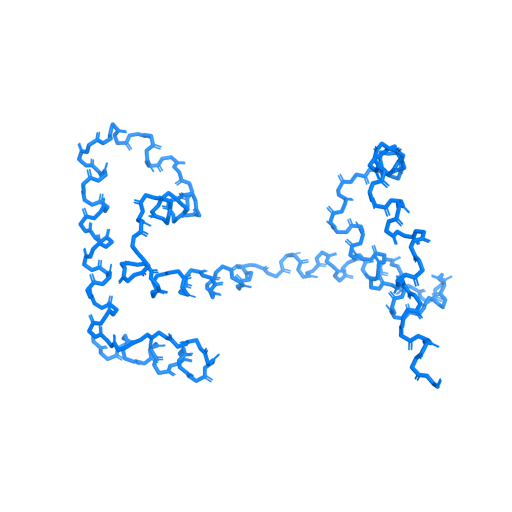.125 -0.488 1.00 84.31 81 ALA A CA 1
ATOM 672 C C . ALA A 1 81 ? 3.060 -6.811 0.779 1.00 84.31 81 ALA A C 1
ATOM 674 O O . ALA A 1 81 ? 2.286 -7.067 1.704 1.00 84.31 81 ALA A O 1
ATOM 675 N N . ILE A 1 82 ? 4.365 -7.096 0.843 1.00 81.81 82 ILE A N 1
ATOM 676 C CA . ILE A 1 82 ? 5.011 -7.668 2.020 1.00 81.81 82 ILE A CA 1
ATOM 677 C C . ILE A 1 82 ? 5.442 -6.514 2.939 1.00 81.81 82 ILE A C 1
ATOM 679 O O . ILE A 1 82 ? 6.299 -5.709 2.574 1.00 81.81 82 ILE A O 1
ATOM 683 N N . PRO A 1 83 ? 4.889 -6.402 4.160 1.00 74.44 83 PRO A N 1
ATOM 684 C CA . PRO A 1 83 ? 5.335 -5.384 5.099 1.00 74.44 83 PRO A CA 1
ATOM 685 C C . PRO A 1 83 ? 6.804 -5.619 5.468 1.00 74.44 83 PRO A C 1
ATOM 687 O O . PRO A 1 83 ? 7.151 -6.685 5.971 1.00 74.44 83 PRO A O 1
ATOM 690 N N . ALA A 1 84 ? 7.652 -4.602 5.302 1.00 74.81 84 ALA A N 1
ATOM 691 C CA . ALA A 1 84 ? 9.072 -4.689 5.663 1.00 74.81 84 ALA A CA 1
ATOM 692 C C . ALA A 1 84 ? 9.309 -4.928 7.170 1.00 74.81 84 ALA A C 1
ATOM 694 O O . ALA A 1 84 ? 10.377 -5.382 7.572 1.00 74.81 84 ALA A O 1
ATOM 695 N N . HIS A 1 85 ? 8.320 -4.616 8.015 1.00 79.12 85 HIS A N 1
ATOM 696 C CA . HIS A 1 85 ? 8.381 -4.821 9.459 1.00 79.12 85 HIS A CA 1
ATOM 697 C C . HIS A 1 85 ? 7.035 -5.310 9.992 1.00 79.12 85 HIS A C 1
ATOM 699 O O . HIS A 1 85 ? 5.966 -4.882 9.549 1.00 79.12 85 HIS A O 1
ATOM 705 N N . ASN A 1 86 ? 7.086 -6.129 11.041 1.00 83.44 86 ASN A N 1
ATOM 706 C CA . ASN A 1 86 ? 5.908 -6.598 11.770 1.00 83.44 86 ASN A CA 1
ATOM 707 C C . ASN A 1 86 ? 5.187 -5.490 12.578 1.00 83.44 86 ASN A C 1
ATOM 709 O O . ASN A 1 86 ? 4.152 -5.765 13.173 1.00 83.44 86 ASN A O 1
ATOM 713 N N . ALA A 1 87 ? 5.673 -4.240 12.589 1.00 85.44 87 ALA A N 1
ATOM 714 C CA . ALA A 1 87 ? 5.191 -3.187 13.489 1.00 85.44 87 ALA A CA 1
ATOM 715 C C . ALA A 1 87 ? 3.718 -2.839 13.232 1.00 85.44 87 ALA A C 1
ATOM 717 O O . ALA A 1 87 ? 2.958 -2.569 14.160 1.00 85.44 87 ALA A O 1
ATOM 718 N N . ASN A 1 88 ? 3.292 -2.884 11.966 1.00 81.88 88 ASN A N 1
ATOM 719 C CA . ASN A 1 88 ? 1.892 -2.679 11.598 1.00 81.88 88 ASN A CA 1
ATOM 720 C C . ASN A 1 88 ? 0.997 -3.784 12.174 1.00 81.88 88 ASN A C 1
ATOM 722 O O . ASN A 1 88 ? -0.073 -3.500 12.709 1.00 81.88 88 ASN A O 1
ATOM 726 N N . VAL A 1 89 ? 1.466 -5.030 12.113 1.00 84.50 89 VAL A N 1
ATOM 727 C CA . VAL A 1 89 ? 0.764 -6.201 12.645 1.00 84.50 89 VAL A CA 1
ATOM 728 C C . VAL A 1 89 ? 0.724 -6.151 14.175 1.00 84.50 89 VAL A C 1
ATOM 730 O O . VAL A 1 89 ? -0.343 -6.288 14.766 1.00 84.50 89 VAL A O 1
ATOM 733 N N . GLU A 1 90 ? 1.848 -5.849 14.826 1.00 87.69 90 GLU A N 1
ATOM 734 C CA . GLU A 1 90 ? 1.926 -5.672 16.282 1.00 87.69 90 GLU A CA 1
ATOM 735 C C . GLU A 1 90 ? 1.019 -4.542 16.779 1.00 87.69 90 GLU A C 1
ATOM 737 O O . GLU A 1 90 ? 0.375 -4.668 17.823 1.00 87.69 90 GLU A O 1
ATOM 742 N N . ARG A 1 91 ? 0.899 -3.449 16.016 1.00 87.69 91 ARG A N 1
ATOM 743 C CA . ARG A 1 91 ? -0.028 -2.357 16.328 1.00 87.69 91 ARG A CA 1
ATOM 744 C C . ARG A 1 91 ? -1.483 -2.822 16.271 1.00 87.69 91 ARG A C 1
ATOM 746 O O . ARG A 1 91 ? -2.259 -2.454 17.151 1.00 87.69 91 ARG A O 1
ATOM 753 N N . ILE A 1 92 ? -1.855 -3.617 15.266 1.00 88.00 92 ILE A N 1
ATOM 754 C CA . ILE A 1 92 ? -3.201 -4.201 15.162 1.00 88.00 92 ILE A CA 1
ATOM 755 C C . ILE A 1 92 ? -3.459 -5.149 16.336 1.00 88.00 92 ILE A C 1
ATOM 757 O O . ILE A 1 92 ? -4.498 -5.023 16.979 1.00 88.00 92 ILE A O 1
ATOM 761 N N . PHE A 1 93 ? -2.511 -6.027 16.676 1.00 86.75 93 PHE A N 1
ATOM 762 C CA . PHE A 1 93 ? -2.639 -6.911 17.837 1.00 86.75 93 PHE A CA 1
ATOM 763 C C . PHE A 1 93 ? -2.763 -6.137 19.147 1.00 86.75 93 PHE A C 1
ATOM 765 O O . PHE A 1 93 ? -3.634 -6.441 19.953 1.00 86.75 93 PHE A O 1
ATOM 772 N N . SER A 1 94 ? -1.975 -5.080 19.335 1.00 87.50 94 SER A N 1
ATOM 773 C CA . SER A 1 94 ? -2.084 -4.216 20.515 1.00 87.50 94 SER A CA 1
ATOM 774 C C . SER A 1 94 ?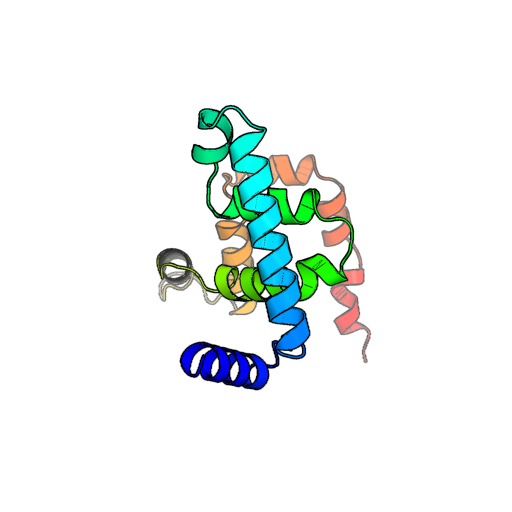 -3.478 -3.589 20.621 1.00 87.50 94 SER A C 1
ATOM 776 O O . SER A 1 94 ? -4.098 -3.608 21.685 1.00 87.50 94 SER A O 1
ATOM 778 N N . LEU A 1 95 ? -4.010 -3.070 19.506 1.00 85.88 95 LEU A N 1
ATOM 779 C CA . LEU A 1 95 ? -5.371 -2.531 19.457 1.00 85.88 95 LEU A CA 1
ATOM 780 C C . LEU A 1 95 ? -6.415 -3.612 19.759 1.00 85.88 95 LEU A C 1
ATOM 782 O O . LEU A 1 95 ? -7.349 -3.345 20.514 1.00 85.88 95 LEU A O 1
ATOM 786 N N . MET A 1 96 ? -6.239 -4.817 19.212 1.00 86.56 96 MET A N 1
ATOM 787 C CA . MET A 1 96 ? -7.122 -5.961 19.431 1.00 86.56 96 MET A CA 1
ATOM 788 C C . MET A 1 96 ? -7.155 -6.347 20.906 1.00 86.56 96 MET A C 1
ATOM 790 O O . MET A 1 96 ? -8.236 -6.362 21.480 1.00 86.56 96 MET A O 1
ATOM 794 N N . SER A 1 97 ? -6.001 -6.520 21.555 1.00 83.19 97 SER A N 1
ATOM 795 C CA . SER A 1 97 ? -5.914 -6.829 22.989 1.00 83.19 97 SER A CA 1
ATOM 796 C C . SER A 1 97 ? -6.532 -5.746 23.877 1.00 83.19 97 SER A C 1
ATOM 798 O O . SER A 1 97 ? -7.000 -6.034 24.972 1.00 83.19 97 SER A O 1
ATOM 800 N N . THR A 1 98 ? -6.575 -4.492 23.412 1.00 80.25 98 THR A N 1
ATOM 801 C CA . THR A 1 98 ? -7.240 -3.403 24.148 1.00 80.25 98 THR A CA 1
ATOM 802 C C . THR A 1 98 ? -8.769 -3.453 24.017 1.00 80.25 98 THR A C 1
ATOM 804 O O . THR A 1 98 ? -9.472 -2.933 24.878 1.00 80.25 98 THR A O 1
ATOM 807 N N . GLN A 1 99 ? -9.299 -3.985 22.907 1.00 76.06 99 GLN A N 1
ATOM 808 C CA . GLN A 1 99 ? -10.747 -4.105 22.665 1.00 76.06 99 GLN A CA 1
ATOM 809 C C . GLN A 1 99 ? -11.316 -5.461 23.104 1.00 76.06 99 GLN A C 1
ATOM 811 O O . GLN A 1 99 ? -12.494 -5.541 23.436 1.00 76.06 99 GLN A O 1
ATOM 816 N N . TRP A 1 100 ? -10.484 -6.499 23.105 1.00 71.69 100 TRP A N 1
ATOM 817 C CA . TRP A 1 100 ? -10.803 -7.879 23.449 1.00 71.69 100 TRP A CA 1
ATOM 818 C C . TRP A 1 100 ? -10.150 -8.229 24.791 1.00 71.69 100 TRP A C 1
ATOM 820 O O . TRP A 1 100 ? -9.201 -9.010 24.850 1.00 71.69 100 TRP A O 1
ATOM 830 N N . SER A 1 101 ? -10.604 -7.591 25.872 1.00 64.69 101 SER A N 1
ATOM 831 C CA . SER A 1 101 ? -10.213 -7.970 27.234 1.00 64.69 101 SER A CA 1
ATOM 832 C C . SER A 1 101 ? -11.366 -8.679 27.944 1.00 64.69 101 SER A C 1
ATOM 834 O O . SER A 1 101 ? -12.532 -8.313 27.775 1.00 64.69 101 SER A O 1
ATOM 836 N N . ASP A 1 102 ? -11.041 -9.678 28.769 1.00 58.94 102 ASP A N 1
ATOM 837 C CA . ASP A 1 102 ? -12.019 -10.510 29.493 1.00 58.94 102 ASP A CA 1
ATOM 838 C C . ASP A 1 102 ? -12.949 -9.695 30.413 1.00 58.94 102 ASP A C 1
ATOM 840 O O . ASP A 1 102 ? -14.059 -10.113 30.743 1.00 58.94 102 ASP A O 1
ATOM 844 N N . GLU A 1 103 ? -12.517 -8.494 30.797 1.00 61.44 103 GLU A N 1
ATOM 845 C CA . GLU A 1 103 ? -13.212 -7.604 31.726 1.00 61.44 103 GLU A CA 1
ATOM 846 C C . GLU A 1 103 ? -14.238 -6.690 31.040 1.00 61.44 103 GLU A C 1
ATOM 848 O O . GLU A 1 103 ? -15.076 -6.092 31.723 1.00 61.44 103 GLU A O 1
ATOM 853 N N . ARG A 1 104 ? -14.206 -6.546 29.703 1.00 55.88 104 ARG A N 1
ATOM 854 C CA . ARG A 1 104 ? -15.061 -5.572 29.010 1.00 55.88 104 ARG A CA 1
ATOM 855 C C . ARG A 1 104 ? -15.433 -5.999 27.583 1.00 55.88 104 ARG A C 1
ATOM 857 O O . ARG A 1 104 ? -14.806 -5.597 26.615 1.00 55.88 104 ARG A O 1
ATOM 864 N N . ASN A 1 105 ? -16.590 -6.663 27.500 1.00 58.94 105 ASN A N 1
ATOM 865 C CA . ASN A 1 105 ? -17.461 -6.884 26.332 1.00 58.94 105 ASN A CA 1
ATOM 866 C C . ASN A 1 105 ? -17.273 -8.194 25.545 1.00 58.94 105 ASN A C 1
ATOM 868 O O . ASN A 1 105 ? -16.277 -8.424 24.874 1.00 58.94 105 ASN A O 1
ATOM 872 N N . ARG A 1 106 ? -18.355 -8.985 25.505 1.00 67.50 106 ARG A N 1
ATOM 873 C CA . ARG A 1 106 ? -18.589 -10.093 24.561 1.00 67.50 106 ARG A CA 1
ATOM 874 C C . ARG A 1 106 ? -18.909 -9.556 23.157 1.00 67.50 106 ARG A C 1
ATOM 876 O O . ARG A 1 106 ? -19.994 -9.807 22.633 1.00 67.50 106 ARG A O 1
ATOM 883 N N . LEU A 1 107 ? -18.032 -8.733 22.586 1.00 76.25 107 LEU A N 1
ATOM 884 C CA . LEU A 1 107 ? -18.196 -8.317 21.194 1.00 76.25 107 LEU A CA 1
ATOM 885 C C . LEU A 1 107 ? -17.998 -9.531 20.289 1.00 76.25 107 LEU A C 1
ATOM 887 O O . LEU A 1 107 ? -17.163 -10.391 20.561 1.00 76.25 107 LEU A O 1
ATOM 891 N N . SER A 1 108 ? -18.775 -9.605 19.211 1.00 83.88 108 SER A N 1
ATOM 892 C CA . SER A 1 108 ? -18.533 -10.617 18.190 1.00 83.88 108 SER A CA 1
ATOM 893 C C . SER A 1 108 ? -17.194 -10.343 17.493 1.00 83.88 108 SER A C 1
ATOM 895 O O . SER A 1 108 ? -16.681 -9.213 17.519 1.00 83.88 108 SER A O 1
ATOM 897 N N . VAL A 1 109 ? -16.621 -11.367 16.863 1.00 82.94 109 VAL A N 1
ATOM 898 C CA . VAL A 1 109 ? -15.359 -11.233 16.120 1.00 82.94 109 VAL A CA 1
ATOM 899 C C . VAL A 1 109 ? -15.508 -10.195 15.007 1.00 82.94 109 VAL A C 1
ATOM 901 O O . VAL A 1 109 ? -14.657 -9.322 14.869 1.00 82.94 109 VAL A O 1
ATOM 904 N N . GLU A 1 110 ? -16.643 -10.201 14.309 1.00 85.50 110 GLU A N 1
ATOM 905 C CA . GLU A 1 110 ? -16.959 -9.274 13.215 1.00 85.50 110 GLU A CA 1
ATOM 906 C C . GLU A 1 110 ? -17.042 -7.826 13.714 1.00 85.50 110 GLU A C 1
ATOM 908 O O . GLU A 1 110 ? -16.597 -6.888 13.052 1.00 85.50 110 GLU A O 1
ATOM 913 N N . THR A 1 111 ? -17.592 -7.627 14.916 1.00 84.38 111 THR A N 1
ATOM 914 C CA . THR A 1 111 ? -17.684 -6.294 15.524 1.00 84.38 111 THR A CA 1
ATOM 915 C C . THR A 1 111 ? -16.299 -5.779 15.908 1.00 84.38 111 THR A C 1
ATOM 917 O O . THR A 1 111 ? -15.972 -4.618 15.657 1.00 84.38 111 THR A O 1
ATOM 920 N N . THR A 1 112 ? -15.465 -6.645 16.486 1.00 84.06 112 THR A N 1
ATOM 921 C CA . THR A 1 112 ? -14.080 -6.311 16.840 1.00 84.06 112 THR A CA 1
ATOM 922 C C . THR A 1 112 ? -13.260 -5.986 15.595 1.00 84.06 112 THR A C 1
ATOM 924 O O . THR A 1 112 ? -12.565 -4.972 15.572 1.00 84.06 112 THR A O 1
ATOM 927 N N . GLU A 1 113 ? -13.394 -6.779 14.533 1.00 87.62 113 GLU A N 1
ATOM 928 C CA . GLU A 1 113 ? -12.758 -6.534 13.239 1.00 87.62 113 GLU A CA 1
ATOM 929 C C . GLU A 1 113 ? -13.154 -5.166 12.665 1.00 87.62 113 GLU A C 1
ATOM 931 O O . GLU A 1 113 ? -12.284 -4.356 12.341 1.00 87.62 113 GLU A O 1
ATOM 936 N N . ALA A 1 114 ? -14.453 -4.852 12.622 1.00 88.25 114 ALA A N 1
ATOM 937 C CA . ALA A 1 114 ? -14.935 -3.564 12.128 1.00 88.25 114 ALA A CA 1
ATOM 938 C C . ALA A 1 114 ? -14.387 -2.379 12.945 1.00 88.25 114 ALA A C 1
ATOM 940 O O . ALA A 1 114 ? -13.987 -1.359 12.375 1.00 88.25 114 ALA A O 1
ATOM 941 N N . ILE A 1 115 ? -14.319 -2.506 14.276 1.00 85.88 115 ILE A N 1
ATOM 942 C CA . ILE A 1 115 ? -13.734 -1.480 15.153 1.00 85.88 115 ILE A CA 1
ATOM 943 C C . ILE A 1 115 ? -12.243 -1.299 14.854 1.00 85.88 115 ILE A C 1
ATOM 945 O O . ILE A 1 115 ? -11.776 -0.160 14.765 1.00 85.88 115 ILE A O 1
ATOM 949 N N . LEU A 1 116 ? -11.499 -2.394 14.683 1.00 88.38 116 LEU A N 1
ATOM 950 C CA . LEU A 1 116 ? -10.072 -2.352 14.369 1.00 88.38 116 LEU A CA 1
ATOM 951 C C . LEU A 1 116 ? -9.816 -1.689 13.019 1.00 88.38 116 LEU A C 1
ATOM 953 O O . LEU A 1 116 ? -8.983 -0.786 12.949 1.00 88.38 116 LEU A O 1
ATOM 957 N N . ILE A 1 117 ? -10.568 -2.061 11.980 1.00 88.81 117 ILE A N 1
ATOM 958 C CA . ILE A 1 117 ? -10.478 -1.447 10.649 1.00 88.81 117 ILE A CA 1
ATOM 959 C C . ILE A 1 117 ? -10.745 0.054 10.750 1.00 88.81 117 ILE A C 1
ATOM 961 O O . ILE A 1 117 ? -9.947 0.851 10.253 1.00 88.81 117 ILE A O 1
ATOM 965 N N . CYS A 1 118 ? -11.821 0.457 11.428 1.00 86.44 118 CYS A N 1
ATOM 966 C CA . CYS A 1 118 ? -12.141 1.868 11.602 1.00 86.44 118 CYS A CA 1
ATOM 967 C C . CYS A 1 118 ? -11.018 2.611 12.337 1.00 86.44 118 CYS A C 1
ATOM 969 O O . CYS A 1 118 ? -10.525 3.626 11.857 1.00 86.44 118 CYS A O 1
ATOM 971 N N . ARG A 1 119 ? -10.558 2.096 13.478 1.00 85.31 119 ARG A N 1
ATOM 972 C CA . ARG A 1 119 ? -9.554 2.774 14.309 1.00 85.31 119 ARG A CA 1
ATOM 973 C C . ARG A 1 119 ? -8.166 2.813 13.671 1.00 85.31 119 ARG A C 1
ATOM 975 O O . ARG A 1 119 ? -7.411 3.752 13.915 1.00 85.31 119 ARG A O 1
ATOM 982 N N . TYR A 1 120 ? -7.816 1.800 12.885 1.00 87.69 120 TYR A N 1
ATOM 983 C CA . TYR A 1 120 ? -6.536 1.738 12.189 1.00 87.69 120 TYR A CA 1
ATOM 984 C C . TYR A 1 120 ? -6.493 2.696 10.991 1.00 87.69 120 TYR A C 1
ATOM 986 O O . TYR A 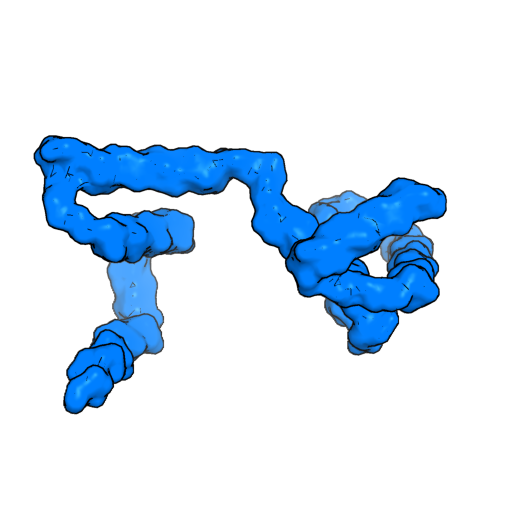1 120 ? -5.502 3.409 10.813 1.00 87.69 120 TYR A O 1
ATOM 994 N N . ASN A 1 121 ? -7.571 2.746 10.200 1.00 87.94 121 ASN A N 1
ATOM 995 C CA . ASN A 1 121 ? -7.628 3.550 8.977 1.00 87.94 121 ASN A CA 1
ATOM 996 C C . ASN A 1 121 ? -8.000 5.016 9.240 1.00 87.94 121 ASN A C 1
ATOM 998 O O . ASN A 1 121 ? -7.409 5.919 8.648 1.00 87.94 121 ASN A O 1
ATOM 1002 N N . PHE A 1 122 ? -8.928 5.285 10.160 1.00 87.44 122 PHE A N 1
ATOM 1003 C CA . PHE A 1 122 ? -9.329 6.647 10.510 1.00 87.44 122 PHE A CA 1
ATOM 1004 C C . PHE A 1 122 ? -8.466 7.167 11.661 1.00 87.44 122 PHE A C 1
ATOM 1006 O O . PHE A 1 122 ? -8.826 7.075 12.834 1.00 87.44 122 PHE A O 1
ATOM 1013 N N . LYS A 1 123 ? -7.312 7.752 11.316 1.00 85.50 123 LYS A N 1
ATOM 1014 C CA . LYS A 1 123 ? -6.370 8.384 12.262 1.00 85.50 123 LYS A CA 1
ATOM 1015 C C . LYS A 1 123 ? -6.879 9.737 12.778 1.00 85.50 123 LYS A C 1
ATOM 1017 O O . LYS A 1 123 ? -6.182 10.744 12.713 1.00 85.50 123 LYS A O 1
ATOM 1022 N N . MET A 1 124 ? -8.111 9.766 13.264 1.00 88.62 124 MET A N 1
ATOM 1023 C CA . MET A 1 124 ? -8.786 10.963 13.745 1.00 88.62 124 MET A CA 1
ATOM 1024 C C . MET A 1 124 ? -9.497 10.675 15.066 1.00 88.62 124 MET A C 1
ATOM 1026 O O . MET A 1 124 ? -9.818 9.533 15.393 1.00 88.62 124 MET A O 1
ATOM 1030 N N . THR A 1 125 ? -9.728 11.720 15.853 1.00 87.88 125 THR A N 1
ATOM 1031 C CA . THR A 1 125 ? -10.509 11.600 17.092 1.00 87.88 125 THR A CA 1
ATOM 1032 C C . THR A 1 125 ? -11.971 11.283 16.782 1.00 87.88 125 THR A C 1
ATOM 1034 O O . THR A 1 125 ? -12.458 11.588 15.696 1.00 87.88 125 THR A O 1
ATOM 1037 N N . CYS A 1 126 ? -12.716 10.747 17.753 1.00 83.69 126 CYS A N 1
ATOM 1038 C CA . CYS A 1 126 ? -14.150 10.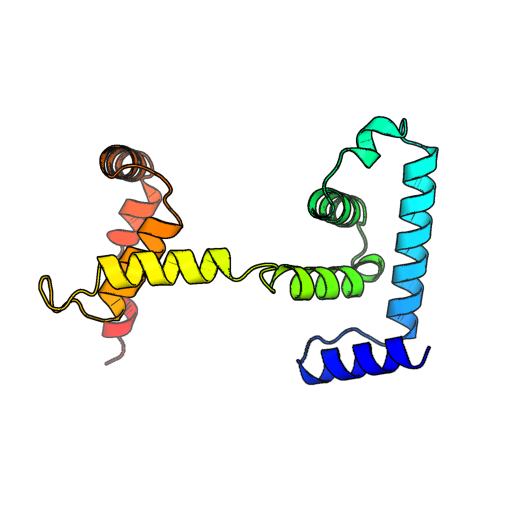491 17.575 1.00 83.69 126 CYS A CA 1
ATOM 1039 C C . CYS A 1 126 ? -14.930 11.754 17.168 1.00 83.69 126 CYS A C 1
ATOM 1041 O O . CYS A 1 126 ? -15.858 11.668 16.370 1.00 83.69 126 CYS A O 1
ATOM 1043 N N . ALA A 1 127 ? -14.535 12.929 17.674 1.00 89.44 127 ALA A N 1
ATOM 1044 C CA . ALA A 1 127 ? -15.155 14.203 17.309 1.00 89.44 127 ALA A CA 1
ATOM 1045 C C . ALA A 1 127 ? -14.876 14.583 15.846 1.00 89.44 127 ALA A C 1
ATOM 1047 O O . ALA A 1 127 ? -15.788 14.966 15.117 1.00 89.44 127 ALA A O 1
ATOM 1048 N N . GLN A 1 128 ? -13.629 14.426 15.397 1.00 90.69 128 GLN A N 1
ATOM 1049 C CA . GLN A 1 128 ? -13.258 14.654 13.998 1.00 90.69 128 GLN A CA 1
ATOM 1050 C C . GLN A 1 128 ? -13.928 13.641 13.068 1.00 90.69 128 GLN A C 1
ATOM 1052 O O . GLN A 1 128 ? -14.423 14.034 12.022 1.00 90.69 128 GLN A O 1
ATOM 1057 N N . PHE A 1 129 ? -14.013 12.372 13.473 1.00 87.19 129 PHE A N 1
ATOM 1058 C CA . PHE A 1 129 ? -14.714 11.334 12.720 1.00 87.19 129 PHE A CA 1
ATOM 1059 C C . PHE A 1 129 ? -16.201 11.627 12.577 1.00 87.19 129 PHE A C 1
ATOM 1061 O O . PHE A 1 129 ? -16.764 11.480 11.498 1.00 87.19 129 PHE A O 1
ATOM 1068 N N . TYR A 1 130 ? -16.837 12.094 13.648 1.00 86.06 130 TYR A N 1
ATOM 1069 C CA . TYR A 1 130 ? -18.231 12.506 13.600 1.00 86.06 130 TYR A CA 1
ATOM 1070 C C . TYR A 1 130 ? -18.454 13.658 12.612 1.00 86.06 130 TYR A C 1
ATOM 1072 O O . TYR A 1 130 ? -19.370 13.594 11.793 1.00 86.06 130 TYR A O 1
ATOM 1080 N N . ASN A 1 131 ? -17.598 14.684 12.651 1.00 89.94 131 ASN A N 1
ATOM 1081 C CA . ASN A 1 131 ? -17.675 15.799 11.706 1.00 89.94 131 ASN A CA 1
ATOM 1082 C C . ASN A 1 131 ? -17.406 15.335 10.268 1.00 89.94 131 ASN A C 1
ATOM 1084 O O . ASN A 1 131 ? -18.177 15.670 9.376 1.00 89.94 131 ASN A O 1
ATOM 1088 N N . TYR A 1 132 ? -16.397 14.483 10.072 1.00 87.25 132 TYR A N 1
ATOM 1089 C CA . TYR A 1 132 ? -16.079 13.865 8.788 1.00 87.25 132 TYR A CA 1
ATOM 1090 C C . TYR A 1 132 ? -17.283 13.119 8.203 1.00 87.25 132 TYR A C 1
ATOM 1092 O O . TYR A 1 132 ? -17.670 13.372 7.069 1.00 87.25 132 TYR A O 1
ATOM 1100 N N . LEU A 1 133 ? -17.947 12.267 8.990 1.00 85.19 133 LEU A N 1
ATOM 1101 C CA . LEU A 1 133 ? -19.156 11.570 8.544 1.00 85.19 133 LEU A CA 1
ATOM 1102 C C . LEU A 1 133 ? -20.296 12.533 8.212 1.00 85.19 133 LEU A C 1
ATOM 1104 O O . LEU A 1 133 ? -21.038 12.298 7.263 1.00 85.19 133 LEU A O 1
ATOM 1108 N N . LYS A 1 134 ? -20.463 13.596 9.004 1.00 84.00 134 LYS A N 1
ATOM 1109 C CA . LYS A 1 134 ? -21.516 14.595 8.796 1.00 84.00 134 LYS A CA 1
ATOM 1110 C C . LYS A 1 134 ? -21.316 15.376 7.493 1.00 84.00 134 LYS A C 1
ATOM 1112 O O . LYS A 1 134 ? -22.304 15.716 6.844 1.00 84.00 134 LYS A O 1
ATOM 1117 N N . GLU A 1 135 ? -20.070 15.664 7.134 1.00 84.94 135 GLU A N 1
ATOM 1118 C CA . GLU A 1 135 ? -19.693 16.378 5.909 1.00 84.94 135 GLU A CA 1
ATOM 1119 C C . GLU A 1 135 ? -19.694 15.446 4.681 1.00 84.94 135 GLU A C 1
ATOM 1121 O O . GLU A 1 135 ? -20.183 15.819 3.613 1.00 84.94 135 GLU A O 1
ATOM 1126 N N . GLU A 1 136 ? -19.245 14.199 4.840 1.00 77.69 136 GLU A N 1
ATOM 1127 C CA . GLU A 1 136 ? -19.173 13.180 3.788 1.00 77.69 136 GLU A CA 1
ATOM 1128 C C . GLU A 1 136 ? -20.517 12.442 3.610 1.00 77.69 136 GLU A C 1
ATOM 1130 O O . GLU A 1 136 ? -20.738 11.311 4.063 1.00 77.69 136 GLU A O 1
ATOM 1135 N N . ASN A 1 137 ? -21.444 13.085 2.895 1.00 72.62 137 ASN A N 1
ATOM 1136 C CA . ASN A 1 137 ? -22.802 12.573 2.670 1.00 72.62 137 ASN A CA 1
ATOM 1137 C C . ASN A 1 137 ? -22.852 11.168 2.038 1.00 72.62 137 ASN A C 1
ATOM 1139 O O . ASN A 1 137 ? -23.811 10.424 2.255 1.00 72.62 137 ASN A O 1
ATOM 1143 N N . ASP A 1 138 ? -21.844 10.780 1.259 1.00 82.06 138 ASP A N 1
ATOM 1144 C CA . ASP A 1 138 ? -21.858 9.515 0.527 1.00 82.06 138 ASP A CA 1
ATOM 1145 C C . ASP A 1 138 ? -21.625 8.295 1.424 1.00 82.06 138 ASP A C 1
ATOM 1147 O O . ASP A 1 138 ? -22.241 7.250 1.194 1.00 82.06 138 ASP A O 1
ATOM 1151 N N . ILE A 1 139 ? -20.837 8.422 2.498 1.00 80.62 139 ILE A N 1
ATOM 1152 C CA . ILE A 1 139 ? -20.688 7.344 3.489 1.00 80.62 139 ILE A CA 1
ATOM 1153 C C . ILE A 1 139 ? -22.015 7.133 4.218 1.00 80.62 139 ILE A C 1
ATOM 1155 O O . ILE A 1 139 ? -22.499 6.004 4.307 1.00 80.62 139 ILE A O 1
ATOM 1159 N N . ILE A 1 140 ? -22.660 8.214 4.670 1.00 81.94 140 ILE A N 1
ATOM 1160 C CA . ILE A 1 140 ? -23.962 8.133 5.347 1.00 81.94 140 ILE A CA 1
ATOM 1161 C C . ILE A 1 140 ? -25.027 7.529 4.423 1.00 81.94 140 ILE A C 1
ATOM 1163 O O . ILE A 1 140 ? -25.800 6.674 4.863 1.00 81.94 140 ILE A O 1
ATOM 1167 N N . LYS A 1 141 ? -25.068 7.927 3.145 1.00 83.81 141 LYS A N 1
ATOM 1168 C CA . LYS A 1 141 ? -25.982 7.336 2.154 1.00 83.81 141 LYS A CA 1
ATOM 1169 C C . LYS A 1 141 ? -25.739 5.838 1.989 1.00 83.81 141 LYS A C 1
ATOM 1171 O O . LYS A 1 141 ? -26.700 5.076 2.003 1.00 83.81 141 LYS A O 1
ATOM 1176 N N . LYS A 1 142 ? -24.478 5.400 1.887 1.00 83.38 142 LYS A N 1
ATOM 1177 C CA . LYS A 1 142 ? -24.127 3.973 1.780 1.00 83.38 142 LYS A CA 1
ATOM 1178 C C . LYS A 1 142 ? -24.520 3.188 3.033 1.00 83.38 142 LYS A C 1
ATOM 1180 O O . LYS A 1 142 ? -25.114 2.126 2.908 1.00 83.38 142 LYS A O 1
ATOM 1185 N N . VAL A 1 143 ? -24.286 3.728 4.230 1.00 80.12 143 VAL A N 1
ATOM 1186 C CA . VAL A 1 143 ? -24.678 3.088 5.503 1.00 80.12 143 VAL A CA 1
ATOM 1187 C C . VAL A 1 143 ? -26.201 2.997 5.660 1.00 80.12 143 VAL A C 1
ATOM 1189 O O . VAL A 1 143 ? -26.720 2.036 6.235 1.00 80.12 143 VAL A O 1
ATOM 1192 N N . LYS A 1 144 ? -26.944 3.988 5.158 1.00 79.81 144 LYS A N 1
ATOM 1193 C CA . LYS A 1 144 ? -28.415 3.971 5.129 1.00 79.81 144 LYS A CA 1
ATOM 1194 C C . LYS A 1 144 ? -28.982 3.138 3.981 1.00 79.81 144 LYS A C 1
ATOM 1196 O O . LYS A 1 144 ? -30.171 2.831 4.003 1.00 79.81 144 LYS A O 1
ATOM 1201 N N . SER A 1 145 ? -28.158 2.778 3.001 1.00 83.25 145 SER A N 1
ATOM 1202 C CA . SER A 1 145 ? -28.602 2.056 1.819 1.00 83.25 145 SER A CA 1
ATOM 1203 C C . SER A 1 145 ? -29.151 0.678 2.198 1.00 83.25 145 SER A C 1
ATOM 1205 O O . SER A 1 145 ? -28.529 -0.033 2.994 1.00 83.25 145 SER A O 1
ATOM 1207 N N . PRO A 1 146 ? -30.278 0.255 1.601 1.00 78.69 146 PRO A N 1
ATOM 1208 C CA . PRO A 1 146 ? -30.810 -1.088 1.791 1.00 78.69 146 PRO A CA 1
ATOM 1209 C C . PRO A 1 146 ? -29.885 -2.182 1.234 1.00 78.69 146 PRO A C 1
ATOM 1211 O O . PRO A 1 146 ? -30.064 -3.340 1.599 1.00 78.69 146 PRO A O 1
ATOM 1214 N N . LEU A 1 147 ? -28.876 -1.823 0.424 1.00 77.62 147 LEU A N 1
ATOM 1215 C CA . LEU A 1 147 ? -27.874 -2.754 -0.118 1.00 77.62 147 LEU A CA 1
ATOM 1216 C C . LEU A 1 147 ? -27.152 -3.556 0.978 1.00 77.62 147 LEU A C 1
ATOM 1218 O O . LEU A 1 147 ? -26.752 -4.696 0.766 1.00 77.62 147 LEU A O 1
ATOM 1222 N N . LYS A 1 148 ? -27.028 -3.002 2.193 1.00 70.12 148 LYS A N 1
ATOM 1223 C CA . LYS A 1 148 ? -26.403 -3.705 3.326 1.00 70.12 148 LYS A CA 1
ATOM 1224 C C . LYS A 1 148 ? -27.164 -4.955 3.789 1.00 70.12 148 LYS A C 1
ATOM 1226 O O . LYS A 1 148 ? -26.601 -5.761 4.522 1.00 70.12 148 LYS A O 1
ATOM 1231 N N . TYR A 1 149 ? -28.425 -5.105 3.384 1.00 78.81 149 TYR A N 1
ATOM 1232 C CA . TYR A 1 149 ? -29.271 -6.259 3.696 1.00 78.81 149 TYR A CA 1
ATOM 1233 C C . TYR A 1 149 ? -29.447 -7.202 2.501 1.00 78.81 149 TYR A C 1
ATOM 1235 O O . TYR A 1 149 ? -30.249 -8.126 2.578 1.00 78.81 149 TYR A O 1
ATOM 1243 N N . ASP A 1 150 ? -28.729 -7.004 1.392 1.00 78.19 150 ASP A N 1
ATOM 1244 C CA . ASP A 1 150 ? -28.911 -7.838 0.197 1.00 78.19 150 ASP A CA 1
ATOM 1245 C C . ASP A 1 150 ? -28.539 -9.310 0.427 1.00 78.19 150 ASP A C 1
ATOM 1247 O O . ASP A 1 150 ? -29.094 -10.192 -0.225 1.00 78.19 150 ASP A O 1
ATOM 1251 N N . TRP A 1 151 ? -27.662 -9.598 1.392 1.00 73.81 151 TRP A N 1
ATOM 1252 C CA . TRP A 1 151 ? -27.366 -10.968 1.817 1.00 73.81 151 TRP A CA 1
ATOM 1253 C C . TRP A 1 151 ? -28.573 -11.662 2.471 1.00 73.81 151 TRP A C 1
ATOM 1255 O O . TRP A 1 151 ? -28.706 -12.870 2.332 1.00 73.81 151 TRP A O 1
ATOM 1265 N N . ALA A 1 152 ? -29.472 -10.908 3.115 1.00 70.62 152 ALA A N 1
ATOM 1266 C CA . ALA A 1 152 ? -30.672 -11.421 3.783 1.00 70.62 152 ALA A CA 1
ATOM 1267 C C . ALA A 1 152 ? -31.878 -11.581 2.835 1.00 70.62 152 ALA A C 1
ATOM 1269 O O . ALA A 1 152 ? -32.942 -12.011 3.259 1.00 70.62 152 ALA A O 1
ATOM 1270 N N . LYS A 1 153 ? -31.735 -11.203 1.557 1.00 68.75 153 LYS A N 1
ATOM 1271 C CA . LYS A 1 153 ? -32.753 -11.411 0.508 1.00 68.75 153 LYS A CA 1
ATOM 1272 C C . LYS A 1 153 ? -32.538 -12.707 -0.280 1.00 68.75 153 LYS A C 1
ATOM 1274 O O . LYS A 1 153 ? -33.268 -12.962 -1.232 1.00 68.75 153 LYS A O 1
ATOM 1279 N N . ARG A 1 154 ? -31.492 -13.471 0.046 1.00 59.06 154 ARG A N 1
ATOM 1280 C CA . ARG A 1 154 ? -31.202 -14.777 -0.554 1.00 59.06 154 ARG A CA 1
ATOM 1281 C C . ARG A 1 154 ? -31.821 -15.882 0.304 1.00 59.06 154 ARG A C 1
ATOM 1283 O O . ARG A 1 154 ? -31.082 -16.712 0.811 1.00 59.06 154 ARG A O 1
ATOM 1290 N N . ASP A 1 155 ? -33.139 -15.842 0.462 1.00 47.41 155 ASP A N 1
ATOM 1291 C CA . ASP A 1 155 ? -33.974 -16.934 0.978 1.00 47.41 155 ASP A CA 1
ATOM 1292 C C . ASP A 1 155 ? -35.249 -17.016 0.128 1.00 47.41 155 ASP A C 1
ATOM 1294 O O . ASP A 1 155 ? -35.883 -15.952 -0.082 1.00 47.41 155 ASP A O 1
#